Protein AF-A0A7C0VRK6-F1 (afdb_monomer)

Sequence (121 aa):
GETVLP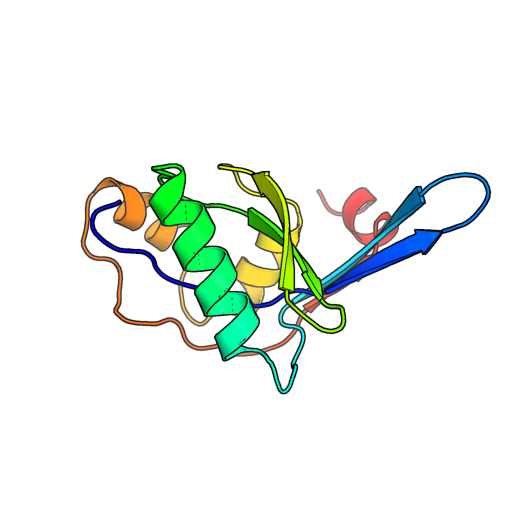LTVNMQKIAVGDAIRYGGGVVPYPTPRWDEVMGVAASAADALGCRGYVGIDIVLGDRSFVVDVNPRPTTSILGVARVINREIGDLIIRARFGGLPESVGIIGSFEFTKETLGHGF

Solvent-accessible surface area (backbone atoms only — not comparable to full-atom values): 7392 Å² total; per-residue (Å²): 79,101,68,82,72,77,84,73,53,65,41,75,43,70,49,82,66,105,55,82,40,79,48,30,38,31,21,55,44,92,53,99,55,48,68,59,55,48,51,53,46,49,50,53,40,55,78,69,65,39,59,54,49,66,39,65,45,65,51,78,65,100,57,83,39,82,77,48,78,38,75,37,85,51,81,62,51,68,29,48,53,72,16,38,77,56,64,55,68,62,51,40,53,19,46,72,75,51,85,65,66,94,70,75,52,77,76,55,69,38,74,50,38,51,68,64,58,74,76,66,129

pLDDT: mean 92.9, std 9.38, range [43.12, 98.19]

Mean predicted aligned error: 3.93 Å

Secondary structure (DSSP, 8-state):
--S-------EEEEEESSSEEEEEEEES---TTHHHHHHHHHHHHHHTT--SS-EEEEEESSSEEEEEEESS--TTHHHHHHHBSS-HHHHHHHHHHS---S---B---EEEEHHHHHT--

Radius of gyration: 14.5 Å; Cα contacts (8 Å, |Δi|>4): 189; chains: 1; bounding box: 37×28×38 Å

Structure (mmCIF, N/CA/C/O backbone):
data_AF-A0A7C0VRK6-F1
#
_entry.id   AF-A0A7C0VRK6-F1
#
loop_
_atom_site.group_PDB
_atom_site.id
_atom_site.type_symbol
_atom_site.label_atom_id
_atom_site.label_alt_id
_atom_site.label_comp_id
_atom_site.label_asym_id
_atom_site.label_entity_id
_atom_site.label_seq_id
_atom_site.pdbx_PDB_ins_code
_atom_site.Cartn_x
_atom_site.Cartn_y
_atom_site.Cartn_z
_atom_site.occupancy
_atom_site.B_iso_or_equiv
_atom_site.auth_seq_id
_atom_site.auth_comp_id
_atom_site.auth_asym_id
_atom_site.auth_atom_id
_atom_site.pdbx_PDB_model_num
ATOM 1 N N . GLY A 1 1 ? -10.232 -7.987 10.079 1.00 57.94 1 GLY A N 1
ATOM 2 C CA . GLY A 1 1 ? -10.625 -7.358 11.366 1.00 57.94 1 GLY A CA 1
ATOM 3 C C . GLY A 1 1 ? -12.111 -7.068 11.311 1.00 57.94 1 GLY A C 1
ATOM 4 O O . GLY A 1 1 ? -12.730 -7.522 10.366 1.00 57.94 1 GLY A O 1
ATOM 5 N N . GLU A 1 2 ? -12.694 -6.344 12.266 1.00 69.56 2 GLU A N 1
ATOM 6 C CA . GLU A 1 2 ? -14.085 -5.863 12.101 1.00 69.56 2 GLU A CA 1
ATOM 7 C C . GLU A 1 2 ? -14.189 -4.786 11.010 1.00 69.56 2 GLU A C 1
ATOM 9 O O . GLU A 1 2 ? -15.226 -4.637 10.375 1.00 69.56 2 GLU A O 1
ATOM 14 N N . THR A 1 3 ? -13.092 -4.066 10.758 1.00 83.81 3 THR A N 1
ATOM 15 C CA . THR A 1 3 ? -12.980 -3.054 9.706 1.00 83.81 3 THR A CA 1
ATOM 16 C C . THR A 1 3 ? -11.672 -3.210 8.931 1.00 83.81 3 THR A C 1
ATOM 18 O O . THR A 1 3 ? -10.680 -3.749 9.441 1.00 83.81 3 THR A O 1
ATOM 21 N N . VAL A 1 4 ? -11.674 -2.745 7.680 1.00 91.31 4 VAL A N 1
ATOM 22 C CA . VAL A 1 4 ? -10.491 -2.632 6.819 1.00 91.31 4 VAL A CA 1
ATOM 23 C C . VAL A 1 4 ? -10.228 -1.148 6.576 1.00 91.31 4 VAL A C 1
ATOM 25 O O . VAL A 1 4 ? -11.138 -0.426 6.183 1.00 91.31 4 VAL A O 1
ATOM 28 N N . LEU A 1 5 ? -8.990 -0.703 6.807 1.00 95.56 5 LEU A N 1
ATOM 29 C CA . LEU A 1 5 ? -8.538 0.669 6.555 1.00 95.56 5 LEU A CA 1
ATOM 30 C C . LEU A 1 5 ? -7.558 0.672 5.370 1.00 95.56 5 LEU A C 1
ATOM 32 O O . LEU A 1 5 ? -6.384 0.339 5.559 1.00 95.56 5 LEU A O 1
ATOM 36 N N . PRO A 1 6 ? -8.003 1.023 4.151 1.00 95.88 6 PRO A N 1
ATOM 37 C CA . PRO A 1 6 ? -7.105 1.197 3.015 1.00 95.88 6 PRO A CA 1
ATOM 38 C C . PRO A 1 6 ? -6.130 2.356 3.268 1.00 95.88 6 PRO A C 1
ATOM 40 O O . PRO A 1 6 ? -6.540 3.430 3.707 1.00 95.88 6 PRO A O 1
ATOM 43 N N . LEU A 1 7 ? -4.836 2.145 3.001 1.00 97.56 7 LEU A N 1
ATOM 44 C CA . LEU A 1 7 ? -3.788 3.133 3.306 1.00 97.56 7 LEU A CA 1
ATOM 45 C C . LEU A 1 7 ? -3.290 3.871 2.060 1.00 97.56 7 LEU A C 1
ATOM 47 O O . LEU A 1 7 ? -3.400 5.089 1.975 1.00 97.56 7 LEU A O 1
ATOM 51 N N . THR A 1 8 ? -2.717 3.146 1.095 1.00 97.75 8 THR A N 1
ATOM 52 C CA . THR A 1 8 ? -2.152 3.718 -0.144 1.00 97.75 8 THR A CA 1
ATOM 53 C C . THR A 1 8 ? -2.207 2.706 -1.291 1.00 97.75 8 THR A C 1
ATOM 55 O O . THR A 1 8 ? -2.087 1.506 -1.047 1.00 97.75 8 THR A O 1
ATOM 58 N N . VAL A 1 9 ? -2.340 3.182 -2.533 1.00 98.12 9 VAL A N 1
ATOM 59 C CA . VAL A 1 9 ? -1.963 2.414 -3.729 1.00 98.12 9 VAL A CA 1
ATOM 60 C C . VAL A 1 9 ? -0.497 2.702 -4.018 1.00 98.12 9 VAL A C 1
ATOM 62 O O . VAL A 1 9 ? -0.094 3.863 -4.038 1.00 98.12 9 VAL A O 1
ATOM 65 N N . ASN A 1 10 ? 0.293 1.655 -4.246 1.00 97.88 10 ASN A N 1
ATOM 66 C CA . ASN A 1 10 ? 1.740 1.740 -4.441 1.00 97.88 10 ASN A CA 1
ATOM 67 C C . ASN A 1 10 ? 2.122 1.098 -5.775 1.00 97.88 10 ASN A C 1
ATOM 69 O O . ASN A 1 10 ? 1.533 0.092 -6.162 1.00 97.88 10 ASN A O 1
ATOM 73 N N . MET A 1 11 ? 3.130 1.639 -6.457 1.00 97.38 11 MET A N 1
ATOM 74 C CA . MET A 1 11 ? 3.667 1.026 -7.675 1.00 97.38 11 MET A CA 1
ATOM 75 C C . MET A 1 11 ? 4.943 0.265 -7.351 1.00 97.38 11 MET A C 1
ATOM 77 O O . MET A 1 11 ? 5.866 0.832 -6.768 1.00 97.38 11 MET A O 1
ATOM 81 N N . GLN A 1 12 ? 5.013 -0.995 -7.774 1.00 95.69 12 GLN A N 1
ATOM 82 C CA . GLN A 1 12 ? 6.249 -1.770 -7.782 1.00 95.69 12 GLN A CA 1
ATOM 83 C C . GLN A 1 12 ? 6.946 -1.602 -9.136 1.00 95.69 12 GLN A C 1
ATOM 85 O O . GLN A 1 12 ? 6.352 -1.843 -10.185 1.00 95.69 12 GLN A O 1
ATOM 90 N N . LYS A 1 13 ? 8.217 -1.198 -9.129 1.00 95.69 13 LYS A N 1
ATOM 91 C CA . LYS A 1 13 ? 9.036 -1.127 -10.343 1.00 95.69 13 LYS A CA 1
ATOM 92 C C . LYS A 1 13 ? 9.620 -2.507 -10.610 1.00 95.69 13 LYS A C 1
ATOM 94 O O . LYS A 1 13 ? 10.536 -2.933 -9.909 1.00 95.69 13 LYS A O 1
ATOM 99 N N . ILE A 1 14 ? 9.084 -3.204 -11.606 1.00 94.25 14 ILE A N 1
ATOM 100 C CA . ILE A 1 14 ? 9.495 -4.566 -11.958 1.00 94.25 14 ILE A CA 1
ATOM 101 C C . ILE A 1 14 ? 10.154 -4.548 -13.336 1.00 94.25 14 ILE A C 1
ATOM 103 O O . ILE A 1 14 ? 9.573 -4.058 -14.301 1.00 94.25 14 ILE A O 1
ATOM 107 N N . ALA A 1 15 ? 11.364 -5.096 -13.428 1.00 93.00 15 ALA A N 1
ATOM 108 C CA . ALA A 1 15 ? 12.036 -5.351 -14.695 1.00 93.00 15 ALA A CA 1
ATOM 109 C C . ALA A 1 15 ? 11.849 -6.820 -15.088 1.00 93.00 15 ALA A C 1
ATOM 111 O O . ALA A 1 15 ? 12.098 -7.718 -14.278 1.00 93.00 15 ALA A O 1
ATOM 112 N N . VAL A 1 16 ? 11.433 -7.054 -16.333 1.00 93.19 16 VAL A N 1
ATOM 113 C CA . VAL A 1 16 ? 11.237 -8.393 -16.901 1.00 93.19 16 VAL A CA 1
ATOM 114 C C . VAL A 1 16 ? 12.275 -8.613 -17.999 1.00 93.19 16 VAL A C 1
ATOM 116 O O . VAL A 1 16 ? 12.315 -7.877 -18.980 1.00 93.19 16 VAL A O 1
ATOM 119 N N . GLY A 1 17 ? 13.131 -9.613 -17.806 1.00 91.88 17 GLY A N 1
ATOM 120 C CA . GLY A 1 17 ? 14.093 -10.118 -18.790 1.00 91.88 17 GLY A CA 1
ATOM 121 C C . GLY A 1 17 ? 14.260 -11.622 -18.581 1.00 91.88 17 GLY A C 1
ATOM 122 O O . GLY A 1 17 ? 13.275 -12.295 -18.293 1.00 91.88 17 GLY A O 1
ATOM 123 N N . ASP A 1 18 ? 15.494 -12.136 -18.593 1.00 92.94 18 ASP A N 1
ATOM 124 C CA . ASP A 1 18 ? 15.773 -13.550 -18.257 1.00 92.94 18 ASP A CA 1
ATOM 125 C C . ASP A 1 18 ? 15.302 -13.948 -16.844 1.00 92.94 18 ASP A C 1
ATOM 127 O O . ASP A 1 18 ? 15.104 -15.122 -16.542 1.00 92.94 18 ASP A O 1
ATOM 131 N N . ALA A 1 19 ? 15.124 -12.958 -15.965 1.00 92.69 19 ALA A N 1
ATOM 132 C CA . ALA A 1 19 ? 14.506 -13.106 -14.656 1.00 92.69 19 ALA A CA 1
ATOM 133 C C . ALA A 1 19 ? 13.648 -11.876 -14.328 1.00 92.69 19 ALA A C 1
ATOM 135 O O . ALA A 1 19 ? 13.910 -10.770 -14.813 1.00 92.69 19 ALA A O 1
ATOM 136 N N . ILE A 1 20 ? 12.661 -12.064 -13.451 1.00 90.69 20 ILE A N 1
ATOM 137 C CA . ILE A 1 20 ? 11.863 -10.978 -12.874 1.00 90.69 20 ILE A CA 1
ATOM 138 C C . ILE A 1 20 ? 12.660 -10.342 -11.733 1.00 90.69 20 ILE A C 1
ATOM 140 O O . ILE A 1 20 ? 13.127 -11.037 -10.828 1.00 90.69 20 ILE A O 1
ATOM 144 N N . ARG A 1 21 ? 12.829 -9.016 -11.764 1.00 91.81 21 ARG A N 1
ATOM 145 C CA . ARG A 1 21 ? 13.580 -8.275 -10.740 1.00 91.81 21 ARG A CA 1
ATOM 146 C C . ARG A 1 21 ? 12.768 -7.113 -10.186 1.00 91.81 21 ARG A C 1
ATOM 148 O O . ARG A 1 21 ? 12.322 -6.250 -10.936 1.00 91.81 21 ARG A O 1
ATOM 155 N N . TYR A 1 22 ? 12.649 -7.064 -8.861 1.00 90.75 22 TYR A N 1
ATOM 156 C CA . TYR A 1 22 ? 12.122 -5.907 -8.141 1.00 90.75 22 TYR A CA 1
ATOM 157 C C . TYR A 1 22 ? 13.190 -4.810 -8.047 1.00 90.75 22 TYR A C 1
ATOM 159 O O . TYR A 1 22 ? 14.257 -5.032 -7.468 1.00 90.75 22 TYR A O 1
ATOM 167 N N . GLY A 1 23 ? 12.902 -3.644 -8.622 1.00 92.69 23 GLY A N 1
ATOM 168 C CA . GLY A 1 23 ? 13.799 -2.489 -8.681 1.00 92.69 23 GLY A CA 1
ATOM 169 C C . GLY A 1 23 ? 13.487 -1.392 -7.664 1.00 92.69 23 GLY A C 1
ATOM 170 O O . GLY A 1 23 ? 14.308 -0.500 -7.475 1.00 92.69 23 GLY A O 1
ATOM 171 N N . GLY A 1 24 ? 12.335 -1.435 -6.990 1.00 94.19 24 GLY A N 1
ATOM 172 C CA . GLY A 1 24 ? 11.917 -0.379 -6.069 1.00 94.19 24 GLY A CA 1
ATOM 173 C C . GLY A 1 24 ? 10.420 -0.111 -6.101 1.00 94.19 24 GLY A C 1
ATOM 174 O O . GLY A 1 24 ? 9.658 -0.879 -6.687 1.00 94.19 24 GLY A O 1
ATOM 175 N N . GLY A 1 25 ? 10.004 1.002 -5.502 1.00 96.00 25 GLY A N 1
ATOM 176 C CA . GLY A 1 25 ? 8.599 1.381 -5.472 1.00 96.00 25 GLY A CA 1
ATOM 177 C C . GLY A 1 25 ? 8.343 2.875 -5.332 1.00 96.00 25 GLY A C 1
ATOM 178 O O . GLY A 1 25 ? 9.234 3.647 -4.979 1.00 96.00 25 GLY A O 1
ATOM 179 N N . VAL A 1 26 ? 7.102 3.258 -5.631 1.00 97.62 26 VAL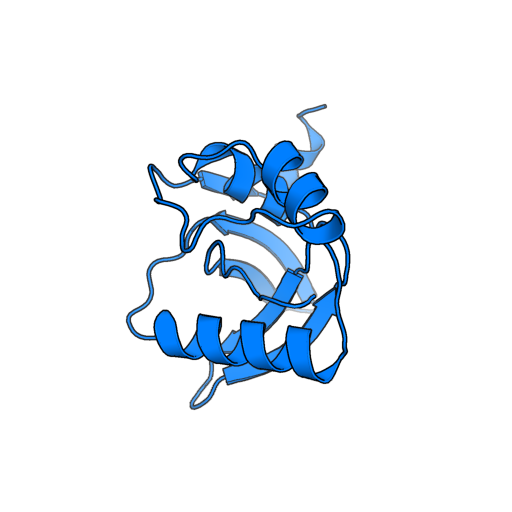 A N 1
ATOM 180 C CA . VAL A 1 26 ? 6.564 4.619 -5.488 1.00 97.62 26 VAL A CA 1
ATOM 181 C C . VAL A 1 26 ? 5.348 4.564 -4.568 1.00 97.62 26 VAL A C 1
ATOM 183 O O . VAL A 1 26 ? 4.448 3.748 -4.785 1.00 97.62 26 VAL A O 1
ATOM 186 N N . VAL A 1 27 ? 5.338 5.412 -3.539 1.00 97.75 27 VAL A N 1
ATOM 187 C CA . VAL A 1 27 ? 4.329 5.430 -2.474 1.00 97.75 27 VAL A CA 1
ATOM 188 C C . VAL A 1 27 ? 3.899 6.874 -2.180 1.00 97.75 27 VAL A C 1
ATOM 190 O O . VAL A 1 27 ? 4.734 7.653 -1.731 1.00 97.75 27 VAL A O 1
ATOM 193 N N . PRO A 1 28 ? 2.629 7.256 -2.383 1.00 97.94 28 PRO A N 1
ATOM 194 C CA . PRO A 1 28 ? 1.637 6.531 -3.171 1.00 97.94 28 PRO A CA 1
ATOM 195 C C . PRO A 1 28 ? 1.929 6.642 -4.676 1.00 97.94 28 PRO A C 1
ATOM 197 O O . PRO A 1 28 ? 2.662 7.524 -5.119 1.00 97.94 28 PRO A O 1
ATOM 200 N N . TYR A 1 29 ? 1.291 5.791 -5.472 1.00 97.38 29 TYR A N 1
ATOM 201 C CA . TYR A 1 29 ? 1.202 5.920 -6.922 1.00 97.38 29 TYR A CA 1
ATOM 202 C C . TYR A 1 29 ? -0.182 6.457 -7.321 1.00 97.38 29 TYR A C 1
ATOM 204 O O . TYR A 1 29 ? -1.171 5.728 -7.206 1.00 97.38 29 TYR A O 1
ATOM 212 N N . PRO A 1 30 ? -0.285 7.719 -7.780 1.00 94.94 30 PRO A N 1
ATOM 213 C CA . PRO A 1 30 ? -1.547 8.269 -8.257 1.00 94.94 30 PRO A CA 1
ATOM 214 C C . PRO A 1 30 ? -2.036 7.521 -9.501 1.00 94.94 30 PRO A C 1
ATOM 216 O O . PRO A 1 30 ? -1.304 7.369 -10.477 1.00 94.94 30 PRO A O 1
ATOM 219 N N . THR A 1 31 ? -3.291 7.082 -9.483 1.00 94.94 31 THR A N 1
ATOM 220 C CA . THR A 1 31 ? -3.937 6.398 -10.610 1.00 94.94 31 THR A CA 1
ATOM 221 C C . THR A 1 31 ? -5.417 6.777 -10.671 1.00 94.94 31 THR A C 1
ATOM 223 O O . THR A 1 31 ? -6.047 6.898 -9.620 1.00 94.94 31 THR A O 1
ATOM 226 N N . PRO A 1 32 ? -6.017 6.933 -11.867 1.00 97.06 32 PRO A N 1
ATOM 227 C CA . PRO A 1 32 ? -7.458 7.168 -11.994 1.00 97.06 32 PRO A CA 1
ATOM 228 C C . PRO A 1 32 ? -8.306 5.985 -11.499 1.00 97.06 32 PRO A C 1
ATOM 230 O O . PRO A 1 32 ? -9.500 6.144 -11.278 1.00 97.06 32 PRO A O 1
ATOM 233 N N . ARG A 1 33 ? -7.704 4.801 -11.314 1.00 97.50 33 ARG A N 1
ATOM 234 C CA . ARG A 1 33 ? -8.371 3.578 -10.833 1.00 97.50 33 ARG A CA 1
ATOM 235 C C . ARG A 1 33 ? -8.116 3.313 -9.346 1.00 97.50 33 ARG A C 1
ATOM 237 O O . ARG A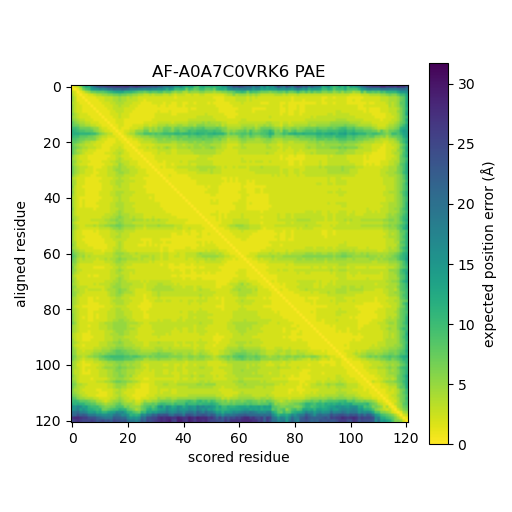 1 33 ? -8.160 2.169 -8.907 1.00 97.50 33 ARG A O 1
ATOM 244 N N . TRP A 1 34 ? -7.808 4.357 -8.575 1.00 97.25 34 TRP A N 1
ATOM 245 C CA . TRP A 1 34 ? -7.444 4.249 -7.159 1.00 97.25 34 TRP A CA 1
ATOM 246 C C . TRP A 1 34 ? -8.491 3.486 -6.343 1.00 97.25 34 TRP A C 1
ATOM 248 O O . TRP A 1 34 ? -8.157 2.513 -5.669 1.00 97.25 34 TRP A O 1
ATOM 258 N N . ASP A 1 35 ? -9.757 3.886 -6.462 1.00 96.94 35 ASP A N 1
ATOM 259 C CA . ASP A 1 35 ? -10.854 3.296 -5.691 1.00 96.94 35 ASP A CA 1
ATOM 260 C C . ASP A 1 35 ? -11.109 1.834 -6.068 1.00 96.94 35 ASP A C 1
ATOM 262 O O . ASP A 1 35 ? -11.403 1.015 -5.200 1.00 96.94 35 ASP A O 1
ATOM 266 N N . GLU A 1 36 ? -10.923 1.475 -7.342 1.00 97.69 36 GLU A N 1
ATOM 267 C CA . GLU A 1 36 ? -11.001 0.083 -7.793 1.00 97.69 36 GLU A CA 1
ATOM 268 C C . GLU A 1 36 ? -9.920 -0.767 -7.117 1.00 97.69 36 GLU A C 1
ATOM 270 O O . GLU A 1 36 ? -10.224 -1.797 -6.516 1.00 97.69 36 GLU A O 1
ATOM 275 N N . VAL A 1 37 ? -8.661 -0.322 -7.179 1.00 98.19 37 VAL A N 1
ATOM 276 C CA . VAL A 1 37 ? -7.526 -1.056 -6.605 1.00 98.19 37 VAL A CA 1
ATOM 277 C C . VAL A 1 37 ? -7.690 -1.201 -5.091 1.00 98.19 37 VAL A C 1
ATOM 279 O O . VAL A 1 37 ? -7.499 -2.292 -4.552 1.00 98.19 37 VAL A O 1
ATOM 282 N N . MET A 1 38 ? -8.101 -0.132 -4.404 1.00 97.56 38 MET A N 1
ATOM 283 C CA . MET A 1 38 ? -8.365 -0.154 -2.964 1.00 97.56 38 MET A CA 1
ATOM 284 C C . MET A 1 38 ? -9.525 -1.076 -2.594 1.00 97.56 38 MET A C 1
ATOM 286 O O . MET A 1 38 ? -9.410 -1.842 -1.637 1.00 97.56 38 MET A O 1
ATOM 290 N N . GLY A 1 39 ? -10.623 -1.037 -3.351 1.00 97.56 39 GLY A N 1
ATOM 291 C CA . GLY A 1 39 ? -11.782 -1.896 -3.121 1.00 97.56 39 GLY A CA 1
ATOM 292 C C . GLY A 1 39 ? -11.448 -3.376 -3.310 1.00 97.56 39 GLY A C 1
ATOM 293 O O . GLY A 1 39 ? -11.830 -4.206 -2.483 1.00 97.56 39 GLY A O 1
ATOM 294 N N . VAL A 1 40 ? -10.672 -3.710 -4.346 1.00 98.00 40 VAL A N 1
ATOM 295 C CA . VAL A 1 40 ? -10.196 -5.080 -4.597 1.00 98.00 40 VAL A CA 1
ATOM 296 C C . VAL A 1 40 ? -9.248 -5.545 -3.493 1.00 98.00 40 VAL A C 1
ATOM 298 O O . VAL A 1 40 ? -9.412 -6.651 -2.979 1.00 98.00 40 VAL A O 1
ATOM 301 N N . ALA A 1 41 ? -8.304 -4.699 -3.072 1.00 97.62 41 ALA A N 1
ATOM 302 C CA . ALA A 1 41 ? -7.394 -5.008 -1.972 1.00 97.62 41 ALA A CA 1
ATOM 303 C C . ALA A 1 41 ? -8.143 -5.252 -0.652 1.00 97.62 41 ALA A C 1
ATOM 305 O O . ALA A 1 41 ? -7.879 -6.238 0.039 1.00 97.62 41 ALA A O 1
ATOM 306 N N . ALA A 1 42 ? -9.107 -4.388 -0.320 1.00 96.50 42 ALA A N 1
ATOM 307 C CA . ALA A 1 42 ? -9.919 -4.529 0.882 1.00 96.50 42 ALA A CA 1
ATOM 308 C C . ALA A 1 42 ? -10.758 -5.813 0.855 1.00 96.50 42 ALA A C 1
ATOM 310 O O . ALA A 1 42 ? -10.760 -6.562 1.831 1.00 96.50 42 ALA A O 1
ATOM 311 N N . SER A 1 43 ? -11.396 -6.106 -0.282 1.00 96.56 43 SER A N 1
ATOM 312 C CA . SER A 1 43 ? -12.191 -7.326 -0.467 1.00 96.56 43 SER A CA 1
ATOM 313 C C . SER A 1 43 ? -11.338 -8.589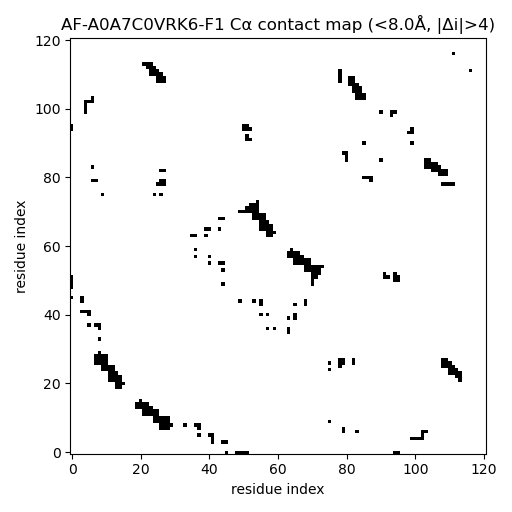 -0.334 1.00 96.56 43 SER A C 1
ATOM 315 O O . SER A 1 43 ? -11.762 -9.553 0.295 1.00 96.56 43 SER A O 1
ATOM 317 N N . ALA A 1 44 ? -10.116 -8.587 -0.880 1.00 97.19 44 ALA A N 1
ATOM 318 C CA . ALA A 1 44 ? -9.193 -9.714 -0.755 1.00 97.19 44 ALA A CA 1
ATOM 319 C C . ALA A 1 44 ? -8.746 -9.939 0.698 1.00 97.19 44 ALA A C 1
ATOM 321 O O . ALA A 1 44 ? -8.735 -11.074 1.176 1.00 97.19 44 ALA A O 1
ATOM 322 N N . ALA A 1 45 ? -8.406 -8.863 1.415 1.00 96.00 45 ALA A N 1
ATOM 323 C CA . ALA A 1 45 ? -8.017 -8.943 2.819 1.00 96.00 45 ALA A CA 1
ATOM 324 C C . ALA A 1 45 ? -9.160 -9.473 3.702 1.00 96.00 45 ALA A C 1
ATOM 326 O O . ALA A 1 45 ? -8.913 -10.298 4.584 1.00 96.00 45 ALA A O 1
ATOM 327 N N . ASP A 1 46 ? -10.392 -9.024 3.450 1.00 94.62 46 ASP A N 1
ATOM 328 C CA . ASP A 1 46 ? -11.585 -9.462 4.177 1.00 94.62 46 ASP A CA 1
ATOM 329 C C . ASP A 1 46 ? -11.928 -10.931 3.892 1.00 94.62 46 ASP A C 1
ATOM 331 O O . ASP A 1 46 ? -12.021 -11.734 4.821 1.00 94.62 46 ASP A O 1
ATOM 335 N N . ALA A 1 47 ? -11.985 -11.320 2.614 1.00 95.69 47 ALA A N 1
ATOM 336 C CA . ALA A 1 47 ? -12.288 -12.691 2.196 1.00 95.69 47 ALA A CA 1
ATOM 337 C C . ALA A 1 47 ? -11.310 -13.730 2.772 1.00 95.69 47 ALA A C 1
ATOM 339 O O . ALA A 1 47 ? -11.689 -14.873 3.025 1.00 95.69 47 ALA A O 1
ATOM 340 N N . LEU A 1 48 ? -10.053 -13.337 2.999 1.00 95.25 48 LEU A N 1
ATOM 341 C CA . LEU A 1 48 ? -9.016 -14.188 3.588 1.00 95.25 48 LEU A CA 1
ATOM 342 C C . LEU A 1 48 ? -8.899 -14.049 5.115 1.00 95.25 48 LEU A C 1
ATOM 344 O O . LEU A 1 48 ? -8.025 -14.665 5.724 1.00 95.25 48 LEU A O 1
ATOM 348 N N . GLY A 1 49 ? -9.749 -13.241 5.753 1.00 93.38 49 GLY A N 1
ATOM 349 C CA . GLY A 1 49 ? -9.762 -13.058 7.204 1.00 93.38 49 GLY A CA 1
ATOM 350 C C . GLY A 1 49 ? -8.499 -12.393 7.756 1.00 93.38 49 GLY A C 1
ATOM 351 O O . GLY A 1 49 ? -8.117 -12.642 8.906 1.00 93.38 49 GLY A O 1
ATOM 352 N N . CYS A 1 50 ? -7.834 -11.552 6.958 1.00 93.56 50 CYS A N 1
ATOM 353 C CA . CYS A 1 50 ? -6.570 -10.932 7.333 1.00 93.56 50 CYS A CA 1
ATOM 354 C C . CYS A 1 50 ? -6.719 -9.970 8.530 1.00 93.56 50 CYS A C 1
ATOM 356 O O . CYS A 1 50 ? -7.766 -9.354 8.783 1.00 93.56 50 CYS A O 1
ATOM 358 N N . ARG A 1 51 ? -5.636 -9.842 9.307 1.00 90.50 51 ARG A N 1
ATOM 359 C CA . ARG A 1 51 ? -5.565 -9.012 10.519 1.00 90.50 51 ARG A CA 1
ATOM 360 C C . ARG A 1 51 ? -4.218 -8.299 10.600 1.00 90.50 51 ARG A C 1
ATOM 362 O O . ARG A 1 51 ? -3.196 -8.883 10.257 1.00 90.50 51 ARG A O 1
ATOM 369 N N . GLY A 1 52 ? -4.220 -7.070 11.113 1.00 92.62 52 GLY A N 1
ATOM 370 C CA . GLY A 1 52 ? -3.020 -6.234 11.197 1.00 92.62 52 GLY A CA 1
ATOM 371 C C . GLY A 1 52 ? -2.711 -5.518 9.879 1.00 92.62 52 GLY A C 1
ATOM 372 O O . GLY A 1 52 ? -3.626 -5.113 9.167 1.00 92.62 52 GLY A O 1
ATOM 373 N N . TYR A 1 53 ? -1.423 -5.345 9.574 1.00 95.56 53 TYR A N 1
ATOM 374 C CA . TYR A 1 53 ? -0.965 -4.743 8.320 1.00 95.56 53 TYR A CA 1
ATOM 375 C C . TYR A 1 53 ? -0.867 -5.795 7.220 1.00 95.56 53 TYR A C 1
ATOM 377 O O . TYR A 1 53 ? -0.196 -6.813 7.398 1.00 95.56 53 TYR A O 1
ATOM 385 N N . VAL A 1 54 ? -1.483 -5.516 6.075 1.00 96.88 54 VAL A N 1
ATOM 386 C CA . VAL A 1 54 ? -1.558 -6.445 4.947 1.00 96.88 54 VAL A CA 1
ATOM 387 C C . VAL A 1 54 ? -1.107 -5.725 3.681 1.00 96.88 54 VAL A C 1
ATOM 389 O O . VAL A 1 54 ? -1.648 -4.674 3.341 1.00 96.88 54 VAL A O 1
ATOM 392 N N . GLY A 1 55 ? -0.121 -6.285 2.986 1.00 97.44 55 GLY A N 1
ATOM 393 C CA . GLY A 1 55 ? 0.205 -5.906 1.614 1.00 97.44 55 GLY A CA 1
ATOM 394 C C . GLY A 1 55 ? -0.578 -6.777 0.636 1.00 97.44 55 GLY A C 1
ATOM 395 O O . GLY A 1 55 ? -0.574 -7.998 0.778 1.00 97.44 55 GLY A O 1
ATOM 396 N N . ILE A 1 56 ? -1.237 -6.169 -0.347 1.00 98.12 56 ILE A N 1
ATOM 397 C CA . ILE A 1 56 ? -1.909 -6.888 -1.435 1.00 98.12 56 ILE A CA 1
ATOM 398 C C . ILE A 1 56 ? -1.201 -6.524 -2.732 1.00 98.12 56 ILE A C 1
ATOM 400 O O . ILE A 1 56 ? -1.182 -5.351 -3.112 1.00 98.12 56 ILE A O 1
ATOM 404 N N . ASP A 1 57 ? -0.634 -7.520 -3.403 1.00 97.31 57 ASP A N 1
ATOM 405 C CA . ASP A 1 57 ? 0.005 -7.313 -4.694 1.00 97.31 57 ASP A CA 1
ATOM 406 C C . ASP A 1 57 ? -1.042 -7.493 -5.793 1.00 97.31 57 ASP A C 1
ATOM 408 O O . ASP A 1 57 ? -1.720 -8.522 -5.886 1.00 97.31 57 ASP A O 1
ATOM 412 N N . ILE A 1 58 ? -1.196 -6.451 -6.610 1.00 98.12 58 ILE A N 1
ATOM 413 C CA . ILE A 1 58 ? -2.208 -6.366 -7.663 1.00 98.12 58 ILE A CA 1
ATOM 414 C C . ILE A 1 58 ? -1.522 -6.044 -8.986 1.00 98.12 58 ILE A C 1
ATOM 416 O O . ILE A 1 58 ? -0.753 -5.087 -9.085 1.00 98.12 58 ILE A O 1
ATOM 420 N N . VAL A 1 59 ? -1.856 -6.810 -10.022 1.00 97.19 59 VAL A N 1
ATOM 421 C CA . VAL A 1 59 ? -1.556 -6.466 -11.413 1.00 97.19 59 VAL A CA 1
ATOM 422 C C . VAL A 1 59 ? -2.793 -5.803 -12.011 1.00 97.19 59 VAL A C 1
ATOM 424 O O . VAL A 1 59 ? -3.860 -6.412 -12.094 1.00 97.19 59 VAL A O 1
ATOM 427 N N . LEU A 1 60 ? -2.655 -4.538 -12.409 1.00 96.62 60 LEU A N 1
ATOM 428 C CA . LEU A 1 60 ? -3.735 -3.743 -12.988 1.00 96.62 60 LEU A CA 1
ATOM 429 C C . LEU A 1 60 ? -3.684 -3.819 -14.522 1.00 96.62 60 LEU A C 1
ATOM 431 O O . LEU A 1 60 ? -2.902 -3.109 -15.152 1.00 96.62 60 LEU A O 1
ATOM 435 N N . GLY A 1 61 ? -4.497 -4.700 -15.108 1.00 94.44 61 GLY A N 1
ATOM 436 C CA . GLY A 1 61 ? -4.668 -4.859 -16.556 1.00 94.44 61 GLY A CA 1
ATOM 437 C C . GLY A 1 61 ? -5.941 -4.176 -17.058 1.00 94.44 61 GLY A C 1
ATOM 438 O O . GLY A 1 61 ? -6.269 -3.069 -16.643 1.00 94.44 61 GLY A O 1
ATOM 439 N N . ASP A 1 62 ? -6.707 -4.852 -17.912 1.00 95.06 62 ASP A N 1
ATOM 440 C CA . ASP A 1 62 ?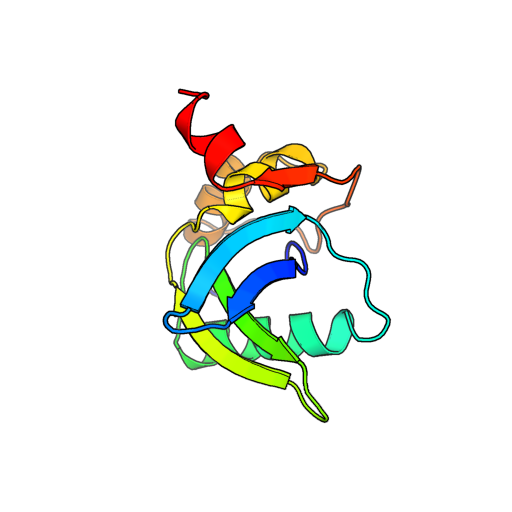 -8.102 -4.492 -18.215 1.00 95.06 62 ASP A CA 1
ATOM 441 C C . ASP A 1 62 ? -8.965 -4.472 -16.938 1.00 95.06 62 ASP A C 1
ATOM 443 O O . ASP A 1 62 ? -9.751 -3.553 -16.706 1.00 95.06 62 ASP A O 1
ATOM 447 N N . ARG A 1 63 ? -8.713 -5.419 -16.035 1.00 94.81 63 ARG A N 1
ATOM 448 C CA . ARG A 1 63 ? -9.243 -5.477 -14.669 1.00 94.81 63 ARG A CA 1
ATOM 449 C C . ARG A 1 63 ? -8.122 -5.642 -13.641 1.00 94.81 63 ARG A C 1
ATOM 451 O O . ARG A 1 63 ? -6.973 -5.913 -13.991 1.00 94.81 63 ARG A O 1
ATOM 458 N N . SER A 1 64 ? -8.461 -5.479 -12.369 1.00 97.25 64 SER A N 1
ATOM 459 C CA . SER A 1 64 ? -7.548 -5.741 -11.255 1.00 97.25 64 SER A CA 1
ATOM 460 C C . SER A 1 64 ? -7.420 -7.244 -10.976 1.00 97.25 64 SER A C 1
ATOM 462 O O . SER A 1 64 ? -8.424 -7.928 -10.774 1.00 97.25 64 SER A O 1
ATOM 464 N N . PHE A 1 65 ? -6.189 -7.753 -10.921 1.00 97.94 65 PHE A N 1
ATOM 465 C CA . PHE A 1 65 ? -5.883 -9.139 -10.560 1.00 97.94 65 PHE A CA 1
ATOM 466 C C . PHE A 1 65 ? -5.049 -9.175 -9.280 1.00 97.94 65 PHE A C 1
ATOM 468 O O . PHE A 1 65 ? -3.926 -8.673 -9.267 1.00 97.94 65 PHE A O 1
ATOM 475 N N . VAL A 1 66 ? -5.577 -9.783 -8.217 1.00 98.19 66 VAL A N 1
ATOM 476 C CA . VAL A 1 66 ? -4.807 -10.060 -6.993 1.00 98.19 66 VAL A CA 1
ATOM 477 C C . VAL A 1 66 ? -3.866 -11.227 -7.274 1.00 98.19 66 VAL A C 1
ATOM 479 O O . VAL A 1 66 ? -4.330 -12.307 -7.640 1.00 98.19 66 VAL A O 1
ATOM 482 N N . VAL A 1 67 ? -2.559 -11.005 -7.131 1.00 97.06 67 VAL A N 1
ATOM 483 C CA . VAL A 1 67 ? -1.531 -12.023 -7.408 1.00 97.06 67 VAL A CA 1
ATOM 484 C C . VAL A 1 67 ? -0.931 -12.616 -6.140 1.00 97.06 67 VAL A C 1
ATOM 486 O O . VAL A 1 67 ? -0.568 -13.788 -6.141 1.00 97.06 67 VAL A O 1
ATOM 489 N N . ASP A 1 68 ? -0.855 -11.831 -5.065 1.00 97.25 68 ASP A N 1
ATOM 490 C CA . ASP A 1 68 ? -0.356 -12.280 -3.769 1.00 97.25 68 ASP A CA 1
ATOM 491 C C . ASP A 1 68 ? -0.986 -11.473 -2.626 1.00 97.25 68 ASP A C 1
ATOM 493 O O . ASP A 1 68 ? -1.338 -10.298 -2.776 1.00 97.25 68 ASP A O 1
ATOM 497 N N . VAL A 1 69 ? -1.121 -12.114 -1.467 1.00 97.94 69 VAL A N 1
ATOM 498 C CA . VAL A 1 69 ? -1.631 -11.513 -0.234 1.00 97.94 69 VAL A CA 1
ATOM 499 C C . VAL A 1 69 ? -0.618 -11.758 0.870 1.00 97.94 69 VAL A C 1
ATOM 501 O O . VAL A 1 69 ? -0.420 -12.878 1.331 1.00 97.94 69 VAL A O 1
ATOM 504 N N . ASN A 1 70 ? 0.001 -10.677 1.328 1.00 97.25 70 ASN A N 1
ATOM 505 C CA . ASN A 1 70 ? 1.018 -10.678 2.364 1.00 97.25 70 ASN A CA 1
ATOM 506 C C . ASN A 1 70 ? 0.404 -10.167 3.677 1.00 97.25 70 ASN A C 1
ATOM 508 O O . ASN A 1 70 ? 0.388 -8.953 3.893 1.00 97.25 70 ASN A O 1
ATOM 512 N N . PRO A 1 71 ? -0.065 -11.036 4.597 1.00 94.88 71 PRO A N 1
ATOM 513 C CA . PRO A 1 71 ? -0.592 -10.643 5.912 1.00 94.88 71 PRO A CA 1
ATOM 514 C C . PRO A 1 71 ? 0.532 -10.251 6.890 1.00 94.88 71 PRO A C 1
ATOM 516 O O . PRO A 1 71 ? 0.610 -10.725 8.023 1.00 94.88 71 PRO A O 1
ATOM 519 N N . ARG A 1 72 ? 1.463 -9.427 6.411 1.00 94.38 72 ARG A N 1
ATOM 520 C CA . ARG A 1 72 ? 2.625 -8.891 7.113 1.00 94.38 72 ARG A CA 1
ATOM 521 C C . ARG A 1 72 ? 3.071 -7.596 6.428 1.00 94.38 72 ARG A C 1
ATOM 523 O O . ARG A 1 72 ? 2.808 -7.412 5.238 1.00 94.38 72 ARG A O 1
ATOM 530 N N . PRO A 1 73 ? 3.826 -6.732 7.121 1.00 93.12 73 PRO A N 1
ATOM 531 C CA . PRO A 1 73 ? 4.547 -5.646 6.476 1.00 93.12 73 PRO A CA 1
ATOM 532 C C . PRO A 1 73 ? 5.402 -6.119 5.294 1.00 93.12 73 PRO A C 1
ATOM 534 O O . PRO A 1 73 ? 6.155 -7.095 5.386 1.00 93.12 73 PRO A O 1
ATOM 537 N N . THR A 1 74 ? 5.293 -5.389 4.188 1.00 92.31 74 THR A N 1
ATOM 538 C CA . THR A 1 74 ? 6.187 -5.473 3.030 1.00 92.31 74 THR A CA 1
ATOM 539 C C . THR A 1 74 ? 7.036 -4.205 2.973 1.00 92.31 74 THR A C 1
ATOM 541 O O . THR A 1 74 ? 6.788 -3.241 3.699 1.00 92.31 74 THR A O 1
ATOM 544 N N . THR A 1 75 ? 8.047 -4.173 2.107 1.00 91.56 75 THR A N 1
ATOM 545 C CA . THR A 1 75 ? 8.981 -3.043 1.983 1.00 91.56 75 THR A CA 1
ATOM 546 C C . THR A 1 75 ? 8.291 -1.689 1.773 1.00 91.56 75 THR A C 1
ATOM 548 O O . THR A 1 75 ? 8.802 -0.665 2.226 1.00 91.56 75 THR A O 1
ATOM 551 N N . SER A 1 76 ? 7.105 -1.661 1.148 1.00 93.75 76 SER A N 1
ATOM 552 C CA . SER A 1 76 ? 6.336 -0.429 0.935 1.00 93.75 76 SER A CA 1
ATOM 553 C C . SER A 1 76 ? 5.955 0.283 2.233 1.00 93.75 76 SER A C 1
ATOM 555 O O . SER A 1 76 ? 5.732 1.492 2.195 1.00 93.75 76 SER A O 1
ATOM 557 N N . ILE A 1 77 ? 5.943 -0.405 3.384 1.00 95.81 77 ILE A N 1
ATOM 558 C CA . ILE A 1 77 ? 5.663 0.212 4.688 1.00 95.81 77 ILE A CA 1
ATOM 559 C C . ILE A 1 77 ? 6.602 1.387 4.991 1.00 95.81 77 ILE A C 1
ATOM 561 O O . ILE A 1 77 ? 6.178 2.362 5.604 1.00 95.81 77 ILE A O 1
ATOM 565 N N . LEU A 1 78 ? 7.844 1.345 4.494 1.00 93.62 78 LEU A N 1
ATOM 566 C CA . LEU A 1 78 ? 8.813 2.432 4.637 1.00 93.62 78 LEU A CA 1
ATOM 567 C C . LEU A 1 78 ? 8.354 3.710 3.928 1.00 93.62 78 LEU A C 1
ATOM 569 O O . LEU A 1 78 ? 8.584 4.807 4.433 1.00 93.62 78 LEU A O 1
ATOM 573 N N . GLY A 1 79 ? 7.723 3.578 2.761 1.00 95.81 79 GLY A N 1
ATOM 574 C CA . GLY A 1 79 ? 7.115 4.703 2.060 1.00 95.81 79 GLY A CA 1
ATOM 575 C C . GLY A 1 79 ? 5.839 5.153 2.757 1.00 95.81 79 GLY A C 1
ATOM 576 O O . GLY A 1 79 ? 5.693 6.335 3.045 1.00 95.81 79 GLY A O 1
ATOM 577 N N . VAL A 1 80 ? 4.964 4.207 3.116 1.00 97.62 80 VAL A N 1
ATOM 578 C CA . VAL A 1 80 ? 3.679 4.500 3.772 1.00 97.62 80 VAL A CA 1
ATOM 579 C C . VAL A 1 80 ? 3.889 5.313 5.047 1.00 97.62 80 VAL A C 1
ATOM 581 O O . VAL A 1 80 ? 3.275 6.363 5.198 1.00 97.62 80 VAL A O 1
ATOM 584 N N . ALA A 1 81 ? 4.817 4.893 5.911 1.00 96.88 81 ALA A N 1
ATOM 585 C CA . ALA A 1 81 ? 5.135 5.577 7.164 1.00 96.88 81 ALA A CA 1
ATOM 586 C C . ALA A 1 81 ? 5.603 7.034 6.984 1.00 96.88 81 ALA A C 1
ATOM 588 O O . ALA A 1 81 ? 5.494 7.826 7.913 1.00 96.88 81 ALA A O 1
ATOM 589 N N . ARG A 1 82 ? 6.134 7.393 5.806 1.00 96.38 82 ARG A N 1
ATOM 590 C CA . ARG A 1 82 ? 6.616 8.749 5.497 1.00 96.38 82 ARG A CA 1
ATOM 591 C C . ARG A 1 82 ? 5.547 9.652 4.892 1.00 96.38 82 ARG A C 1
ATOM 593 O O . ARG A 1 82 ? 5.698 10.868 4.949 1.00 96.38 82 ARG A O 1
ATOM 600 N N . VAL A 1 83 ? 4.521 9.079 4.263 1.00 97.88 83 VAL A N 1
ATOM 601 C CA . VAL A 1 83 ? 3.594 9.840 3.408 1.00 97.88 83 VAL A CA 1
ATOM 602 C C . VAL A 1 83 ? 2.176 9.921 3.944 1.00 97.88 83 VAL A C 1
ATOM 604 O O . VAL A 1 83 ? 1.391 10.684 3.391 1.00 97.88 83 VAL A O 1
ATOM 607 N N . ILE A 1 84 ? 1.820 9.168 4.986 1.00 98.12 84 ILE A N 1
ATOM 608 C CA . ILE A 1 84 ? 0.513 9.298 5.640 1.00 98.12 84 ILE A CA 1
ATOM 609 C C . ILE A 1 84 ? 0.586 10.275 6.820 1.00 98.12 84 ILE A C 1
ATOM 611 O O . ILE A 1 84 ? 1.621 10.427 7.461 1.00 98.12 84 ILE A O 1
ATOM 615 N N . ASN A 1 85 ? -0.531 10.917 7.158 1.00 97.69 85 ASN A N 1
ATOM 616 C CA . ASN A 1 85 ? -0.633 11.863 8.278 1.00 97.69 85 ASN A CA 1
ATOM 617 C C . ASN A 1 85 ? -0.846 11.201 9.655 1.00 97.69 85 ASN A C 1
ATOM 619 O O . ASN A 1 85 ? -1.366 11.834 10.578 1.00 97.69 85 ASN A O 1
ATOM 623 N N . ARG A 1 86 ? -0.502 9.918 9.788 1.00 97.06 86 ARG A N 1
ATOM 624 C CA . ARG A 1 86 ? -0.667 9.102 10.998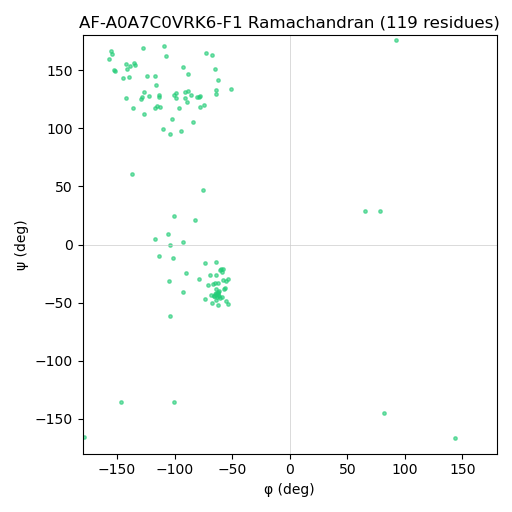 1.00 97.06 86 ARG A CA 1
ATOM 625 C C . ARG A 1 86 ? 0.596 8.287 11.256 1.00 97.06 86 ARG A C 1
ATOM 627 O O . ARG A 1 86 ? 1.348 7.992 10.336 1.00 97.06 86 ARG A O 1
ATOM 634 N N . GLU A 1 87 ? 0.805 7.893 12.504 1.00 96.62 87 GLU A N 1
ATOM 635 C CA . GLU A 1 87 ? 1.892 6.980 12.856 1.00 96.62 87 GLU A CA 1
ATOM 636 C C . GLU A 1 87 ? 1.474 5.543 12.504 1.00 96.62 87 GLU A C 1
ATOM 638 O O . GLU A 1 87 ? 0.386 5.094 12.869 1.00 96.62 87 GLU A O 1
ATOM 643 N N . ILE A 1 88 ? 2.304 4.833 11.735 1.00 96.56 88 ILE A N 1
ATOM 644 C CA . ILE A 1 88 ? 1.938 3.520 11.197 1.00 96.56 88 ILE A CA 1
ATOM 645 C C . ILE A 1 88 ? 1.883 2.440 12.286 1.00 96.56 88 ILE A C 1
ATOM 647 O O . ILE A 1 88 ? 1.025 1.561 12.222 1.00 96.56 88 ILE A O 1
ATOM 651 N N . GLY A 1 89 ? 2.753 2.503 13.295 1.00 95.50 89 GLY A N 1
ATOM 652 C CA . GLY A 1 89 ? 2.759 1.589 14.436 1.00 95.50 89 GLY A CA 1
ATOM 653 C C . GLY A 1 89 ? 1.467 1.659 15.255 1.00 95.50 89 GLY A C 1
ATOM 654 O O . GLY A 1 89 ? 0.881 0.620 15.560 1.00 95.50 89 GLY A O 1
ATOM 655 N N . ASP A 1 90 ? 0.970 2.863 15.536 1.00 96.06 90 ASP A N 1
ATOM 656 C CA . ASP A 1 90 ? -0.310 3.112 16.206 1.00 96.06 90 ASP A CA 1
ATOM 657 C C . ASP A 1 90 ? -1.477 2.500 15.418 1.00 96.06 90 ASP A C 1
ATOM 659 O O . ASP A 1 90 ? -2.298 1.779 15.988 1.00 96.06 90 ASP A O 1
ATOM 663 N N . LEU A 1 91 ? -1.514 2.680 14.091 1.00 96.12 91 LEU A N 1
ATOM 664 C CA . LEU A 1 91 ? -2.531 2.047 13.243 1.00 96.12 91 LEU A CA 1
ATOM 665 C C . LEU A 1 91 ? -2.465 0.514 13.301 1.00 96.12 91 LEU A C 1
ATOM 667 O O . LEU A 1 91 ? -3.505 -0.139 13.361 1.00 96.12 91 LEU A O 1
ATOM 671 N N . ILE A 1 92 ? -1.267 -0.076 13.324 1.00 94.69 92 ILE A N 1
ATOM 672 C CA . ILE A 1 92 ? -1.093 -1.534 13.430 1.00 94.69 92 ILE A CA 1
ATOM 673 C C . ILE A 1 92 ? -1.610 -2.058 14.775 1.00 94.69 92 ILE A C 1
ATOM 675 O O . ILE A 1 92 ? -2.292 -3.085 14.816 1.00 94.69 92 ILE A O 1
ATOM 679 N N . ILE A 1 93 ? -1.325 -1.353 15.872 1.00 93.50 93 ILE A N 1
ATOM 680 C CA . ILE A 1 93 ? -1.830 -1.701 17.206 1.00 93.50 93 ILE A CA 1
ATOM 681 C C . ILE A 1 93 ? -3.363 -1.586 17.230 1.00 93.50 93 ILE A C 1
ATOM 683 O O . ILE A 1 93 ? -4.048 -2.531 17.632 1.00 93.50 93 ILE A O 1
ATOM 687 N N . ARG A 1 94 ? -3.923 -0.480 16.727 1.00 93.44 94 ARG A N 1
ATOM 688 C CA . ARG A 1 94 ? -5.379 -0.261 16.628 1.00 93.44 94 ARG A CA 1
ATOM 689 C C . ARG A 1 94 ? -6.078 -1.273 15.731 1.00 93.44 94 ARG A C 1
ATOM 691 O O . ARG A 1 94 ? -7.187 -1.689 16.039 1.00 93.44 94 ARG A O 1
ATOM 698 N N . ALA A 1 95 ? -5.431 -1.755 14.673 1.00 91.62 95 ALA A N 1
ATOM 699 C CA . ALA A 1 95 ? -5.989 -2.818 13.837 1.00 91.62 95 ALA A CA 1
ATOM 700 C C . ALA A 1 95 ? -6.234 -4.125 14.616 1.00 91.62 95 ALA A C 1
ATOM 702 O O . ALA A 1 95 ? -7.054 -4.945 14.201 1.00 91.62 95 ALA A O 1
ATOM 703 N N . ARG A 1 96 ? -5.539 -4.326 15.746 1.00 86.88 96 ARG A N 1
ATOM 704 C CA . ARG A 1 96 ? -5.757 -5.461 16.651 1.00 86.88 96 ARG A CA 1
ATOM 705 C C . ARG A 1 96 ? -6.741 -5.155 17.778 1.00 86.88 96 ARG A C 1
ATOM 707 O O . ARG A 1 96 ? -7.524 -6.033 18.127 1.00 86.88 96 ARG A O 1
ATOM 714 N N . PHE A 1 97 ? -6.662 -3.966 18.371 1.00 89.69 97 PHE A N 1
ATOM 715 C CA . PHE A 1 97 ? -7.399 -3.621 19.596 1.00 89.69 97 PHE A CA 1
ATOM 716 C C . PHE A 1 97 ? -8.620 -2.714 19.373 1.00 89.69 97 PHE A C 1
ATOM 718 O O . PHE A 1 97 ? -9.325 -2.403 20.327 1.00 89.69 97 PHE A O 1
ATOM 725 N N . GLY A 1 98 ? -8.889 -2.317 18.130 1.00 88.88 98 GLY A N 1
ATOM 726 C CA . GLY A 1 98 ? -9.969 -1.407 17.762 1.00 88.88 98 GLY A CA 1
ATOM 727 C C . GLY A 1 98 ? -9.542 0.064 17.726 1.00 88.88 98 GLY A C 1
ATOM 728 O O . GLY A 1 98 ? -8.410 0.430 18.049 1.00 88.88 98 GLY A O 1
ATOM 729 N N . GLY A 1 99 ? -10.473 0.926 17.306 1.00 90.69 99 GLY A N 1
ATOM 730 C CA . GLY A 1 99 ? -10.262 2.376 17.254 1.00 90.69 99 GLY A CA 1
ATOM 731 C C . GLY A 1 99 ? -9.438 2.860 16.059 1.00 90.69 99 GLY A C 1
ATOM 732 O O . GLY A 1 99 ? -8.742 3.873 16.177 1.00 90.69 99 GLY A O 1
ATOM 733 N N . LEU A 1 100 ? -9.486 2.139 14.932 1.00 94.62 100 LEU A N 1
ATOM 734 C CA . LEU A 1 100 ? -8.986 2.647 13.654 1.00 94.62 100 LEU A CA 1
ATOM 735 C C . LEU A 1 100 ? -9.790 3.890 13.230 1.00 94.62 100 LEU A C 1
ATOM 737 O O . LEU A 1 100 ? -11.003 3.924 13.446 1.00 94.62 100 LEU A O 1
ATOM 741 N N . PRO A 1 101 ? -9.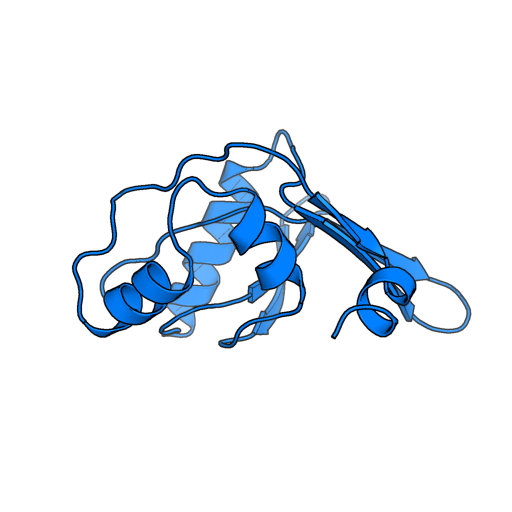142 4.906 12.636 1.00 95.25 101 PRO A N 1
ATOM 742 C CA . PRO A 1 101 ? -9.861 6.020 12.032 1.00 95.25 101 PRO A CA 1
ATOM 743 C C . PRO A 1 101 ? -10.639 5.554 10.793 1.00 95.25 101 PRO A C 1
ATOM 745 O O . PRO A 1 101 ? -10.330 4.515 10.213 1.00 95.25 101 PRO A O 1
ATOM 748 N N . GLU A 1 102 ? -11.596 6.365 10.343 1.00 93.50 102 GLU A N 1
ATOM 749 C CA . GLU A 1 102 ? -12.312 6.120 9.082 1.00 93.50 102 GLU A CA 1
ATOM 750 C C . GLU A 1 102 ? -11.385 6.204 7.861 1.00 93.50 102 GLU A C 1
ATOM 752 O O . GLU A 1 102 ? -11.571 5.489 6.880 1.00 93.50 102 GLU A O 1
ATOM 757 N N . SER A 1 103 ? -10.376 7.079 7.915 1.00 95.44 103 SER A N 1
ATOM 758 C CA . SER A 1 103 ? -9.417 7.286 6.831 1.00 95.44 103 SER A CA 1
ATOM 759 C C . SER A 1 103 ? -8.078 7.837 7.330 1.00 95.44 103 SER A C 1
ATOM 761 O 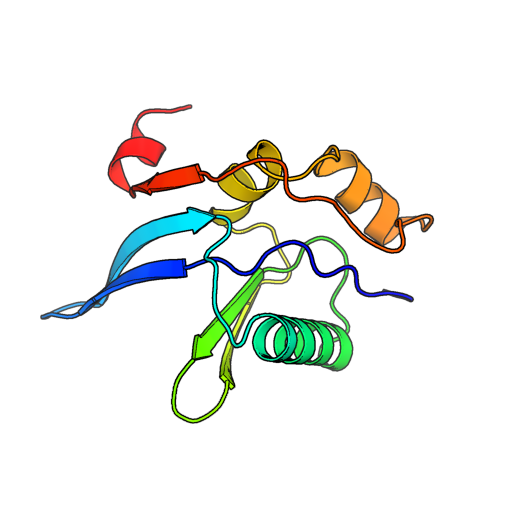O . SER A 1 103 ? -7.938 8.309 8.466 1.00 95.44 103 SER A O 1
ATOM 763 N N . VAL A 1 104 ? -7.076 7.783 6.451 1.00 97.06 104 VAL A N 1
ATOM 764 C CA . VAL A 1 104 ? -5.783 8.456 6.612 1.00 97.06 104 VAL A CA 1
ATOM 765 C C . VAL A 1 104 ? -5.606 9.488 5.502 1.00 97.06 104 VAL A C 1
ATOM 767 O O . VAL A 1 104 ? -6.044 9.281 4.373 1.00 97.06 104 VAL A O 1
ATOM 770 N N . GLY A 1 105 ? -4.965 10.610 5.817 1.00 97.50 105 GLY A N 1
ATOM 771 C CA . GLY A 1 105 ? -4.575 11.610 4.825 1.00 97.50 105 GLY A CA 1
ATOM 772 C C . GLY A 1 105 ? -3.196 11.302 4.251 1.00 97.50 105 GLY A C 1
ATOM 773 O O . GLY A 1 105 ? -2.322 10.820 4.970 1.00 97.50 105 GLY A O 1
ATOM 774 N N . ILE A 1 106 ? -2.989 11.626 2.977 1.00 97.69 106 ILE A N 1
ATOM 775 C CA . ILE A 1 106 ? -1.689 11.546 2.301 1.00 97.69 106 ILE A CA 1
ATOM 776 C C . ILE A 1 106 ? -1.072 12.950 2.282 1.00 97.69 106 ILE A C 1
ATOM 778 O O . ILE A 1 106 ? -1.709 13.900 1.835 1.00 97.69 106 ILE A O 1
ATOM 782 N N . ILE A 1 107 ? 0.161 13.081 2.771 1.00 97.75 107 ILE A N 1
ATOM 783 C CA . ILE A 1 107 ? 0.886 14.352 2.954 1.00 97.75 107 ILE A CA 1
ATOM 784 C C . ILE A 1 107 ? 2.155 14.459 2.102 1.00 97.75 107 ILE A C 1
ATOM 786 O O . ILE A 1 107 ? 2.900 15.429 2.224 1.00 97.75 107 ILE A O 1
ATOM 790 N N . GLY A 1 108 ? 2.425 13.480 1.239 1.00 96.75 108 GLY A N 1
ATOM 791 C CA . GLY A 1 108 ? 3.602 13.501 0.380 1.00 96.75 108 GLY A CA 1
ATOM 792 C C . GLY A 1 108 ? 3.696 12.301 -0.550 1.00 96.75 108 GLY A C 1
ATOM 793 O O . GLY A 1 108 ? 2.739 11.552 -0.736 1.00 96.75 108 GLY A O 1
ATOM 794 N N . SER A 1 109 ? 4.883 12.127 -1.124 1.00 96.94 109 SER A N 1
ATOM 795 C CA . SER A 1 109 ? 5.253 10.954 -1.911 1.00 96.94 109 SER A CA 1
ATOM 796 C C . SER A 1 109 ? 6.681 10.531 -1.581 1.00 96.94 109 SER A C 1
ATOM 798 O O . SER A 1 109 ? 7.495 11.338 -1.128 1.00 96.94 109 SER A O 1
ATOM 800 N N . PHE A 1 110 ? 6.970 9.252 -1.772 1.00 96.75 110 PHE A N 1
ATOM 801 C CA . PHE A 1 110 ? 8.263 8.650 -1.518 1.00 96.75 110 PHE A CA 1
ATOM 802 C C . PHE A 1 110 ? 8.560 7.619 -2.600 1.00 96.75 110 PHE A C 1
ATOM 804 O O . PHE A 1 110 ? 7.772 6.704 -2.846 1.00 96.75 110 PHE A O 1
ATOM 811 N N . GLU A 1 111 ? 9.715 7.764 -3.232 1.00 96.12 111 GLU A N 1
ATOM 812 C CA . GLU A 1 111 ? 10.238 6.819 -4.204 1.00 96.12 111 GLU A CA 1
ATOM 813 C C . GLU A 1 111 ? 11.532 6.222 -3.663 1.00 96.12 111 GLU A C 1
ATOM 815 O O . GLU A 1 111 ? 12.371 6.926 -3.103 1.00 96.12 111 GLU A O 1
ATOM 820 N N . PHE A 1 112 ? 11.693 4.916 -3.834 1.00 93.56 112 PHE A N 1
ATOM 821 C CA . PHE A 1 112 ? 12.892 4.207 -3.415 1.00 93.56 112 PHE A CA 1
ATOM 822 C C . PHE A 1 112 ? 13.269 3.141 -4.431 1.00 93.56 112 PHE A C 1
ATOM 824 O O . PHE A 1 112 ? 12.406 2.554 -5.089 1.00 93.56 112 PHE A O 1
ATOM 831 N N . THR A 1 113 ? 14.564 2.852 -4.518 1.00 93.31 113 THR A N 1
ATOM 832 C CA . THR A 1 113 ? 15.100 1.718 -5.274 1.00 93.31 113 THR A CA 1
ATOM 833 C C . THR A 1 113 ? 15.589 0.621 -4.337 1.00 93.31 113 THR A C 1
ATOM 835 O O . THR A 1 113 ? 15.838 0.860 -3.149 1.00 93.31 113 THR A O 1
ATOM 838 N N . LYS A 1 114 ? 15.759 -0.595 -4.859 1.00 84.94 114 LYS A N 1
ATOM 839 C CA . LYS A 1 114 ? 16.336 -1.707 -4.092 1.00 84.94 114 LYS A CA 1
ATOM 840 C C . LYS A 1 114 ? 17.719 -1.354 -3.523 1.00 84.94 114 LYS A C 1
ATOM 842 O O . LYS A 1 114 ? 18.023 -1.719 -2.392 1.00 84.94 114 LYS A O 1
ATOM 847 N N . GLU A 1 115 ? 18.526 -0.612 -4.274 1.00 84.25 115 GLU A N 1
ATOM 848 C CA . GLU A 1 115 ? 19.873 -0.182 -3.888 1.00 84.25 115 GLU A CA 1
ATOM 849 C C . GLU A 1 115 ? 19.821 0.835 -2.743 1.00 84.25 115 GLU A C 1
ATOM 851 O O . GLU A 1 115 ? 20.543 0.695 -1.760 1.00 84.25 115 GLU A O 1
ATOM 856 N N . THR A 1 116 ? 18.909 1.812 -2.814 1.00 80.75 116 THR A N 1
ATOM 857 C CA . THR A 1 116 ? 18.757 2.824 -1.749 1.00 80.75 116 THR A CA 1
ATOM 858 C C . THR A 1 116 ? 18.316 2.233 -0.409 1.00 80.75 116 THR A C 1
ATOM 860 O O . THR A 1 116 ? 18.636 2.787 0.638 1.00 80.75 116 THR A O 1
ATOM 863 N N . LEU A 1 117 ? 17.629 1.087 -0.423 1.00 72.06 117 LEU A N 1
ATOM 864 C CA . LEU A 1 117 ? 17.232 0.369 0.789 1.00 72.06 117 LEU A CA 1
ATOM 865 C C . LEU A 1 117 ? 18.375 -0.444 1.408 1.00 72.06 117 LEU A C 1
ATOM 867 O O . LEU A 1 117 ? 18.394 -0.638 2.618 1.00 72.06 117 LEU A O 1
ATOM 871 N N . GLY A 1 118 ? 19.320 -0.920 0.592 1.00 61.28 118 GLY A N 1
ATOM 872 C CA . GLY A 1 118 ? 2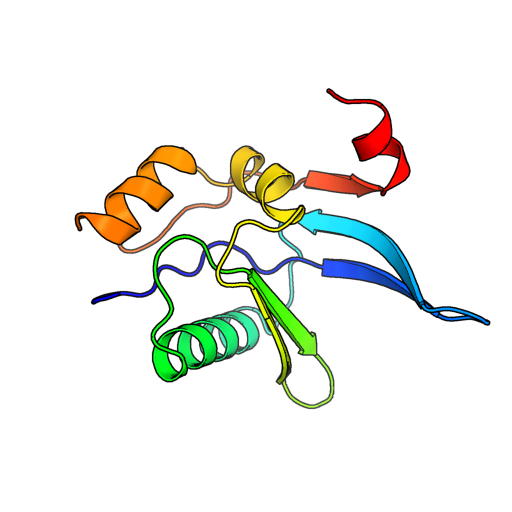0.462 -1.715 1.055 1.00 61.28 118 GLY A CA 1
ATOM 873 C C . GLY A 1 118 ? 21.534 -0.905 1.790 1.00 61.28 118 GLY A C 1
ATOM 874 O O . GLY A 1 118 ? 22.359 -1.486 2.487 1.00 61.28 118 GLY A O 1
ATOM 875 N N . HIS A 1 119 ? 21.514 0.423 1.653 1.00 55.53 119 HIS A N 1
ATOM 876 C CA . HIS A 1 119 ? 22.483 1.341 2.265 1.00 55.53 119 HIS A CA 1
ATOM 877 C C . HIS A 1 119 ? 21.930 2.123 3.467 1.00 55.53 119 HIS A C 1
ATOM 879 O O . HIS A 1 119 ? 22.581 3.052 3.936 1.00 55.53 119 HIS A O 1
ATOM 885 N N . GLY A 1 120 ? 20.733 1.782 3.950 1.00 49.69 120 GLY A N 1
ATOM 886 C CA . GLY A 1 120 ? 20.012 2.585 4.935 1.00 49.69 120 GLY A CA 1
ATOM 887 C C . GLY A 1 120 ? 19.371 1.774 6.051 1.00 49.69 120 GLY A C 1
ATOM 888 O O . GLY A 1 120 ? 18.154 1.848 6.185 1.00 49.69 120 GLY A O 1
ATOM 889 N N . PHE A 1 121 ? 20.189 1.044 6.819 1.00 43.12 121 PHE A N 1
ATOM 890 C CA . PHE A 1 121 ? 20.030 0.715 8.245 1.00 43.12 121 PHE A CA 1
ATOM 891 C C . PHE A 1 121 ? 21.412 0.464 8.851 1.00 43.12 121 PHE A C 1
ATOM 893 O O . PHE A 1 121 ? 22.216 -0.227 8.184 1.00 43.12 121 PHE A O 1
#

Nearest PDB structures (foldseek):
  1b6s-assembly1_B  TM=7.813E-01  e=1.580E-02  Escherichia coli
  3etj-assembly1_A  TM=7.741E-01  e=1.785E-02  Escherichia coli K-12
  1b6s-assembly2_D  TM=7.460E-01  e=9.814E-02  Escherichia coli
  2z04-assembly1_B  TM=7.535E-01  e=1.698E-01  Aquifex aeolicus
  2z04-assembly1_A  TM=7.528E-01  e=2.301E-01  Aquifex aeolicus

Foldseek 3Di:
DVDDAQQADKDFDWDDDPDIDTWWIKTHDDDPCGVQQSVVLRVVCVVVVAFFDKDFDWDDDVHIDTDDIGSDDDPCVVFSCVFWPDHNVVQRVCSVVPDHDPYIDGHDMDIDTPVRVVVDD